Protein AF-A0A7Y5G9I7-F1 (afdb_monomer_lite)

Radius of gyration: 31.52 Å; chains: 1; bounding box: 73×67×64 Å

Sequence (152 aa):
KPNDEYGGKGVYLGKETEGTVWSQVINEALNGEPYVVQEIVKIPRVSFPVVENNSLQFVDMVVDLDPYVFGSKTEGLLTRLSSSSLANVTAGGGTTPTFVIEKIKTLNKKRLGIKVKHKSKSIDNSKNKNIKRSQLKKNRKSVRKKGRTDAR

Foldseek 3Di:
DADPDDQCVPPDDPVPDDPVRNVVSVVCVVVPGHDDDDDDDDFAWDWDWDQDPNDTDTATWGWDWAFDDDPNDTDDIWIFTANDPDGGCPRPTHTDDDDDDDDPPDPPVVVVPDPDPDPDPDDPCPVVVVVVVVVVVVVVVVVVVVVPPPDD

Structure (mmCIF, N/CA/C/O backbone):
data_AF-A0A7Y5G9I7-F1
#
_entry.id   AF-A0A7Y5G9I7-F1
#
loop_
_atom_site.group_PDB
_atom_site.id
_atom_site.type_symbol
_atom_site.label_atom_id
_atom_site.label_alt_id
_atom_site.label_comp_id
_atom_site.label_asym_id
_atom_site.label_entity_id
_atom_site.label_seq_id
_atom_site.pdbx_PDB_ins_code
_atom_site.Cartn_x
_atom_site.Cartn_y
_atom_site.Cartn_z
_atom_site.occupancy
_atom_site.B_iso_or_equiv
_atom_site.auth_seq_id
_atom_site.auth_comp_id
_atom_site.auth_asym_id
_atom_site.auth_atom_id
_atom_site.pdbx_PDB_model_num
ATOM 1 N N . LYS A 1 1 ? -10.138 0.206 7.035 1.00 93.00 1 LYS A N 1
ATOM 2 C CA . LYS A 1 1 ? -10.216 1.035 5.808 1.00 93.00 1 LYS A CA 1
ATOM 3 C C . LYS A 1 1 ? -11.631 1.594 5.732 1.00 93.00 1 LYS A C 1
ATOM 5 O O . LYS A 1 1 ? -12.521 0.780 5.943 1.00 93.00 1 LYS A O 1
ATOM 10 N N . PRO A 1 2 ? -11.845 2.897 5.505 1.00 93.25 2 PRO A N 1
ATOM 11 C CA . PRO A 1 2 ? -13.185 3.458 5.390 1.00 93.25 2 PRO A CA 1
ATOM 12 C C . PRO A 1 2 ? -13.850 2.940 4.113 1.00 93.25 2 PRO A C 1
ATOM 14 O O . PRO A 1 2 ? -13.146 2.639 3.146 1.00 93.25 2 PRO A O 1
ATOM 17 N N . ASN A 1 3 ? -15.174 2.814 4.112 1.00 90.81 3 ASN A N 1
ATOM 18 C CA . ASN A 1 3 ? -15.892 2.214 2.982 1.00 90.81 3 ASN A CA 1
ATOM 19 C C . ASN A 1 3 ? -15.943 3.126 1.747 1.00 90.81 3 ASN A C 1
ATOM 21 O O . ASN A 1 3 ? -15.816 2.632 0.630 1.00 90.81 3 ASN A O 1
ATOM 25 N N . ASP A 1 4 ? -16.082 4.438 1.958 1.00 88.81 4 ASP A N 1
ATOM 26 C CA . ASP A 1 4 ? -16.376 5.412 0.892 1.00 88.81 4 ASP A CA 1
ATOM 27 C C . ASP A 1 4 ? -15.187 6.329 0.546 1.00 88.81 4 ASP A C 1
ATOM 29 O O . ASP A 1 4 ? -15.300 7.247 -0.267 1.00 88.81 4 ASP A O 1
ATOM 33 N N . GLU A 1 5 ? -14.023 6.088 1.152 1.00 89.19 5 GLU A N 1
ATOM 34 C CA . GLU A 1 5 ? -12.806 6.862 0.899 1.00 89.19 5 GLU A CA 1
ATOM 35 C C . GLU A 1 5 ? -11.932 6.220 -0.183 1.00 89.19 5 GLU A C 1
ATOM 37 O O . GLU A 1 5 ? -11.901 5.003 -0.377 1.00 89.19 5 GLU A O 1
ATOM 42 N N . TYR A 1 6 ? -11.157 7.051 -0.878 1.00 83.75 6 TYR A N 1
ATOM 43 C CA . TYR A 1 6 ? -10.298 6.635 -1.985 1.00 83.75 6 TYR A CA 1
ATOM 44 C C . TYR A 1 6 ? -8.848 7.084 -1.790 1.00 83.75 6 TYR A C 1
ATOM 46 O O . TYR A 1 6 ? -8.513 7.899 -0.931 1.00 83.75 6 TYR A O 1
ATOM 54 N N . GLY A 1 7 ? -7.939 6.506 -2.581 1.00 81.56 7 GLY A N 1
ATOM 55 C CA . GLY A 1 7 ? -6.523 6.890 -2.565 1.00 81.56 7 GLY A CA 1
ATOM 56 C C . GLY A 1 7 ? -5.794 6.578 -1.253 1.00 81.56 7 GLY A C 1
ATOM 57 O O . GLY A 1 7 ? -4.751 7.160 -0.981 1.00 81.56 7 GLY A O 1
ATOM 58 N N . GLY A 1 8 ? -6.318 5.672 -0.425 1.00 84.50 8 GLY A N 1
ATOM 59 C CA . GLY A 1 8 ? -5.721 5.324 0.867 1.00 84.50 8 GLY A CA 1
ATOM 60 C C . GLY A 1 8 ? -6.005 6.325 1.992 1.00 84.50 8 GLY A C 1
ATOM 61 O O . GLY A 1 8 ? -5.466 6.166 3.086 1.00 84.50 8 GLY A O 1
ATOM 62 N N . LYS A 1 9 ? -6.854 7.333 1.762 1.00 87.31 9 LYS A N 1
ATOM 63 C CA . LYS A 1 9 ? -7.310 8.239 2.820 1.00 87.31 9 LYS A CA 1
ATOM 64 C C . LYS A 1 9 ? -8.045 7.451 3.913 1.00 87.31 9 LYS A C 1
ATOM 66 O O . LYS A 1 9 ? -8.846 6.567 3.622 1.00 87.31 9 LYS A O 1
ATOM 71 N N . GLY A 1 10 ? -7.702 7.725 5.173 1.00 90.12 10 GLY A N 1
ATOM 72 C CA . GLY A 1 10 ? -8.255 7.021 6.337 1.00 90.12 10 GLY A CA 1
ATOM 73 C C . GLY A 1 10 ? -7.863 5.540 6.438 1.00 90.12 10 GLY A C 1
ATOM 74 O O . GLY A 1 10 ? -8.459 4.791 7.211 1.00 90.12 10 GLY A O 1
ATOM 75 N N . VAL A 1 11 ? -6.883 5.065 5.657 1.00 92.31 11 VAL A N 1
AT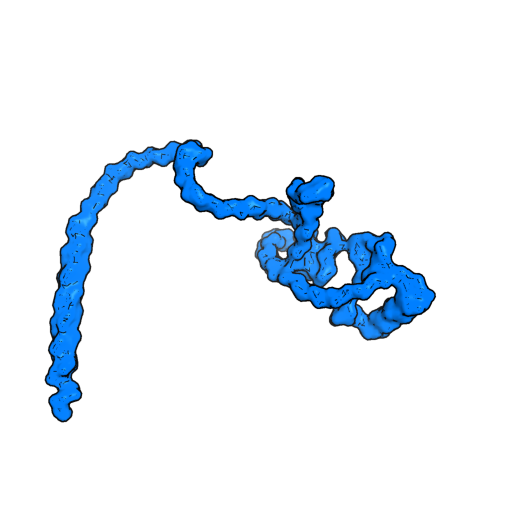OM 76 C CA . VAL A 1 11 ? -6.372 3.696 5.791 1.00 92.31 11 VAL A CA 1
ATOM 77 C C . VAL A 1 11 ? -5.297 3.650 6.868 1.00 92.31 11 VAL A C 1
ATOM 79 O O . VAL A 1 11 ? -4.220 4.214 6.714 1.00 92.31 11 VAL A O 1
ATOM 82 N N . TYR A 1 12 ? -5.581 2.898 7.925 1.00 92.94 12 TYR A N 1
ATOM 83 C CA . TYR A 1 12 ? -4.659 2.666 9.029 1.00 92.94 12 TYR A CA 1
ATOM 84 C C . TYR A 1 12 ? -4.063 1.262 8.938 1.00 92.94 12 TYR A C 1
ATOM 86 O O . TYR A 1 12 ? -4.779 0.273 8.755 1.00 92.94 12 TYR A O 1
ATOM 94 N N . LEU A 1 13 ? -2.741 1.176 9.070 1.00 92.44 13 LEU A N 1
ATOM 95 C CA . LEU A 1 13 ? -2.016 -0.082 9.209 1.00 92.44 13 LEU A CA 1
ATOM 96 C C . LEU A 1 13 ? -1.702 -0.261 10.690 1.00 92.44 13 LEU A C 1
ATOM 98 O O . LEU A 1 13 ? -0.850 0.452 11.209 1.00 92.44 13 LEU A O 1
ATOM 102 N N . GLY A 1 14 ? -2.356 -1.208 11.367 1.00 92.50 14 GLY A N 1
ATOM 103 C CA . GLY A 1 14 ? -2.247 -1.343 12.828 1.00 92.50 14 GLY A CA 1
ATOM 104 C C . GLY A 1 14 ? -0.806 -1.430 13.353 1.00 92.50 14 GLY A C 1
ATOM 105 O O . GLY A 1 14 ? -0.498 -0.840 14.377 1.00 92.50 14 GLY A O 1
ATOM 106 N N . LYS A 1 15 ? 0.110 -2.077 12.615 1.00 89.19 15 LYS A N 1
ATOM 107 C CA . LYS A 1 15 ? 1.537 -2.173 12.993 1.00 89.19 15 LYS A CA 1
ATOM 108 C C . LYS A 1 15 ? 2.333 -0.858 12.825 1.00 89.19 15 LYS A C 1
ATOM 110 O O . LYS A 1 15 ? 3.429 -0.755 13.358 1.00 89.19 15 LYS A O 1
ATOM 115 N N . GLU A 1 16 ? 1.842 0.080 12.012 1.00 89.62 16 GLU A N 1
ATOM 116 C CA . GLU A 1 16 ? 2.496 1.365 11.681 1.00 89.62 16 GLU A CA 1
ATOM 117 C C . GLU A 1 16 ? 1.738 2.565 12.271 1.00 89.62 16 GLU A C 1
ATOM 119 O O . GLU A 1 16 ? 2.180 3.702 12.142 1.00 89.62 16 GLU A O 1
ATOM 124 N N . THR A 1 17 ? 0.592 2.320 12.910 1.00 93.50 17 THR A N 1
ATOM 125 C CA . THR A 1 17 ? -0.236 3.349 13.539 1.00 93.50 17 THR A CA 1
ATOM 126 C C . THR A 1 17 ? 0.115 3.421 15.017 1.00 93.50 17 THR A C 1
ATOM 128 O O . THR A 1 17 ? 0.251 2.394 15.679 1.00 93.50 17 THR A O 1
ATOM 131 N N . GLU A 1 18 ? 0.266 4.635 15.536 1.00 96.50 18 GLU A N 1
ATOM 132 C CA . GLU A 1 18 ? 0.486 4.864 16.963 1.00 96.50 18 GLU A CA 1
ATOM 133 C C . GLU A 1 18 ? -0.703 4.309 17.778 1.00 96.50 18 GLU A C 1
ATOM 135 O O . GLU A 1 18 ? -1.844 4.311 17.313 1.00 96.50 18 GLU A O 1
ATOM 140 N N . GLY A 1 19 ? -0.441 3.774 18.974 1.00 96.94 19 GLY A N 1
ATOM 141 C CA . GLY A 1 19 ? -1.423 3.010 19.745 1.00 96.94 19 GLY A CA 1
ATOM 142 C C . GLY A 1 19 ? -2.658 3.810 20.172 1.00 96.94 19 GLY A C 1
ATOM 143 O O . GLY A 1 19 ? -3.770 3.274 20.132 1.00 96.94 19 GLY A O 1
ATOM 144 N N . THR A 1 20 ? -2.498 5.082 20.547 1.00 97.25 20 THR A N 1
ATOM 145 C CA . THR A 1 20 ? -3.632 5.959 20.885 1.00 97.25 20 THR A CA 1
ATOM 146 C C . THR A 1 20 ? -4.478 6.270 19.655 1.00 97.25 20 THR A C 1
ATOM 148 O O . THR A 1 20 ? -5.699 6.114 19.710 1.00 97.25 20 THR A O 1
ATOM 151 N N . VAL A 1 21 ? -3.845 6.575 18.516 1.00 96.69 21 VAL A N 1
ATOM 152 C CA . VAL A 1 21 ? -4.541 6.791 17.236 1.00 96.69 21 VAL A CA 1
ATOM 153 C C . VAL A 1 21 ? -5.277 5.523 16.799 1.00 96.69 21 VAL A C 1
ATOM 155 O O . VAL A 1 21 ? -6.439 5.576 16.409 1.00 96.69 21 VAL A O 1
ATOM 158 N N . TRP A 1 22 ? -4.634 4.361 16.906 1.00 96.44 22 TRP A N 1
ATOM 159 C CA . TRP A 1 22 ? -5.235 3.077 16.550 1.00 96.44 22 TRP A CA 1
ATOM 160 C C . TRP A 1 22 ? -6.473 2.767 17.400 1.00 96.44 22 TRP A C 1
ATOM 162 O O . TRP A 1 22 ? -7.506 2.357 16.872 1.00 96.44 22 TRP A O 1
ATOM 172 N N . SER A 1 23 ? -6.389 3.016 18.708 1.00 97.19 23 SER A N 1
ATOM 173 C CA . SER A 1 23 ? -7.508 2.825 19.638 1.00 97.19 23 SER A CA 1
ATOM 174 C C . SER A 1 23 ? -8.667 3.775 19.337 1.00 97.19 23 SER A C 1
ATOM 176 O O . SER A 1 23 ? -9.824 3.360 19.369 1.00 97.19 23 SER A O 1
ATOM 178 N N . GLN A 1 24 ? -8.367 5.033 19.005 1.00 96.56 24 GLN A N 1
ATOM 179 C CA . GLN A 1 24 ? -9.372 6.010 18.596 1.00 96.56 24 GLN A CA 1
ATOM 180 C C . GLN A 1 24 ? -10.119 5.546 17.340 1.00 96.56 24 GLN A C 1
ATOM 182 O O . GLN A 1 24 ? -11.344 5.499 17.353 1.00 96.56 24 GLN A O 1
ATOM 187 N N . VAL A 1 25 ? -9.397 5.133 16.296 1.00 95.25 25 VAL A N 1
ATOM 188 C CA . VAL A 1 25 ? -9.997 4.666 15.034 1.00 95.25 25 VAL A CA 1
ATOM 189 C C . VAL A 1 25 ? -10.863 3.421 15.246 1.00 95.25 25 VAL A C 1
ATOM 191 O O . VAL A 1 25 ? -11.930 3.298 14.648 1.00 95.25 25 VAL A O 1
ATOM 194 N N . ILE A 1 26 ? -10.439 2.496 16.117 1.00 95.62 26 ILE A N 1
ATOM 195 C CA . ILE A 1 26 ? -11.269 1.341 16.492 1.00 95.62 26 ILE A CA 1
ATOM 196 C C . ILE A 1 26 ? -12.566 1.808 17.159 1.00 95.62 26 ILE A C 1
ATOM 198 O O . ILE A 1 26 ? -13.635 1.313 16.809 1.00 95.62 26 ILE A O 1
ATOM 202 N N . ASN A 1 27 ? -12.492 2.756 18.095 1.00 96.88 27 ASN A N 1
ATOM 203 C CA . ASN A 1 27 ? -13.679 3.276 18.772 1.00 96.88 27 ASN A CA 1
ATOM 204 C C . ASN A 1 27 ? -14.622 3.998 17.802 1.00 96.88 27 ASN A C 1
ATOM 206 O O . ASN A 1 27 ? -15.828 3.792 17.873 1.00 96.88 27 ASN A O 1
ATOM 210 N N . GLU A 1 28 ? -14.096 4.803 16.879 1.00 94.62 28 GLU A N 1
ATOM 211 C CA . GLU A 1 28 ? -14.882 5.444 15.816 1.00 94.62 28 GLU A CA 1
ATOM 212 C C . GLU A 1 28 ? -15.629 4.399 14.974 1.00 94.62 28 GLU A C 1
ATOM 214 O O . GLU A 1 28 ? -16.844 4.498 14.802 1.00 94.62 28 GLU A O 1
ATOM 219 N N . ALA A 1 29 ? -14.937 3.339 14.543 1.00 94.31 29 ALA A N 1
ATOM 220 C CA . ALA A 1 29 ? -15.546 2.243 13.791 1.00 94.31 29 ALA A CA 1
ATOM 221 C C . ALA A 1 29 ? -16.626 1.492 14.596 1.00 94.31 29 ALA A C 1
ATOM 223 O O . ALA A 1 29 ? -17.675 1.144 14.056 1.00 94.31 29 ALA A O 1
ATOM 224 N N . LEU A 1 30 ? -16.406 1.260 15.896 1.00 95.62 30 LEU A N 1
ATOM 225 C CA . LEU A 1 30 ? -17.397 0.629 16.780 1.00 95.62 30 LEU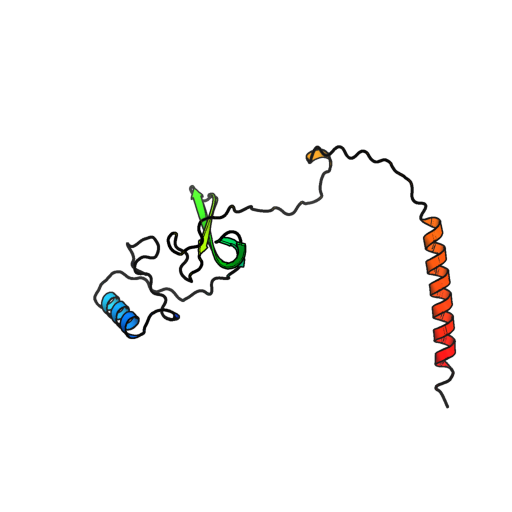 A CA 1
ATOM 226 C C . LEU A 1 30 ? -18.618 1.524 17.047 1.00 95.62 30 LEU A C 1
ATOM 228 O O . LEU A 1 30 ? -19.702 1.005 17.305 1.00 95.62 30 LEU A O 1
ATOM 232 N N . ASN A 1 31 ? -18.458 2.846 16.955 1.00 96.38 31 ASN A N 1
ATOM 233 C CA . ASN A 1 31 ? -19.528 3.827 17.142 1.00 96.38 31 ASN A CA 1
ATOM 234 C C . ASN A 1 31 ? -20.352 4.094 15.871 1.00 96.38 31 ASN A C 1
ATOM 236 O O . ASN A 1 31 ? -21.243 4.942 15.893 1.00 96.38 31 ASN A O 1
ATOM 240 N N . GLY A 1 32 ? -20.103 3.352 14.789 1.00 92.94 32 GLY A N 1
ATOM 241 C CA . GLY A 1 32 ? -20.937 3.362 13.587 1.00 92.94 32 GLY A CA 1
ATOM 242 C C . GLY A 1 32 ? -20.300 4.007 12.361 1.00 92.94 32 GLY A C 1
ATOM 243 O O . GLY A 1 32 ? -20.925 3.987 11.301 1.00 92.94 32 GLY A O 1
ATOM 244 N N . GLU A 1 33 ? -19.069 4.521 12.456 1.00 92.12 33 GLU A N 1
ATOM 245 C CA . GLU A 1 33 ? -18.350 4.976 11.266 1.00 92.12 33 GLU A CA 1
ATOM 246 C C . GLU A 1 33 ? -18.031 3.783 10.342 1.00 92.12 33 GLU A C 1
ATOM 248 O O . GLU A 1 33 ? -17.580 2.728 10.807 1.00 92.12 33 GLU A O 1
ATOM 253 N N . PRO A 1 34 ? -18.250 3.903 9.021 1.00 93.81 34 PRO A N 1
ATOM 254 C CA . PRO A 1 34 ? -18.189 2.768 8.110 1.00 93.81 34 PRO A CA 1
ATOM 255 C C . PRO A 1 34 ? -16.743 2.363 7.792 1.00 93.81 34 PRO A C 1
ATOM 257 O O . PRO A 1 34 ? -16.071 2.975 6.958 1.00 93.81 34 PRO A O 1
ATOM 260 N N . TYR A 1 35 ? -16.285 1.275 8.414 1.00 95.38 35 TYR A N 1
ATOM 261 C CA . TYR A 1 35 ? -14.966 0.686 8.186 1.00 95.38 35 TYR A CA 1
ATOM 262 C C . TYR A 1 35 ? -15.032 -0.813 7.864 1.00 95.38 35 TYR A C 1
ATOM 264 O O . TYR A 1 35 ? -15.791 -1.569 8.466 1.00 95.38 35 TYR A O 1
ATOM 272 N N . VAL A 1 36 ? -14.124 -1.271 6.999 1.00 94.25 36 VAL A N 1
ATOM 273 C CA . VAL A 1 36 ? -13.748 -2.686 6.869 1.00 94.25 36 VAL A CA 1
ATOM 274 C C . VAL A 1 36 ? -12.407 -2.976 7.537 1.00 94.25 36 VAL A C 1
ATOM 276 O O . VAL A 1 36 ? -11.438 -2.210 7.421 1.00 94.25 36 VAL A O 1
ATOM 279 N N . VAL A 1 37 ? -12.333 -4.134 8.191 1.00 93.94 37 VAL A N 1
ATOM 280 C CA . VAL A 1 37 ? -11.094 -4.712 8.718 1.00 93.94 37 VAL A CA 1
ATOM 281 C C . VAL A 1 37 ? -10.591 -5.767 7.740 1.00 93.94 37 VAL A C 1
ATOM 283 O O . VAL A 1 37 ? -11.360 -6.565 7.212 1.00 93.94 37 VAL A O 1
ATOM 286 N N . GLN A 1 38 ? -9.285 -5.768 7.499 1.00 93.38 38 GLN A N 1
ATOM 287 C CA . GLN A 1 38 ? -8.618 -6.752 6.659 1.00 93.38 38 GLN A CA 1
ATOM 288 C C . GLN A 1 38 ? -7.331 -7.186 7.354 1.00 93.38 38 GLN A C 1
ATOM 290 O O . GLN A 1 38 ? -6.605 -6.344 7.886 1.00 93.38 38 GLN A O 1
ATOM 295 N N . GLU A 1 39 ? -7.035 -8.485 7.321 1.00 94.50 39 GLU A N 1
ATOM 296 C CA . GLU A 1 39 ? -5.738 -8.996 7.755 1.00 94.50 39 GLU A CA 1
ATOM 297 C C . GLU A 1 39 ? -4.605 -8.336 6.958 1.00 94.50 39 GLU A C 1
ATOM 299 O O . GLU A 1 39 ? -4.709 -8.103 5.747 1.00 94.50 39 GLU A O 1
ATOM 304 N N . ILE A 1 40 ? -3.509 -8.019 7.648 1.00 89.25 40 ILE A N 1
ATOM 305 C CA . ILE A 1 40 ? -2.358 -7.410 7.000 1.00 89.25 40 ILE A CA 1
ATOM 306 C C . ILE A 1 40 ? -1.649 -8.422 6.101 1.00 89.25 40 ILE A C 1
ATOM 308 O O . ILE A 1 40 ? -1.231 -9.494 6.531 1.00 89.25 40 ILE A O 1
ATOM 312 N N . VAL A 1 41 ? -1.451 -8.043 4.844 1.00 87.88 41 VAL A N 1
ATOM 313 C CA . VAL A 1 41 ? -0.704 -8.850 3.881 1.00 87.88 41 VAL A CA 1
ATOM 314 C C . VAL A 1 41 ? 0.705 -8.290 3.758 1.00 87.88 41 VAL A C 1
ATOM 316 O O . VAL A 1 41 ? 0.905 -7.079 3.645 1.00 87.88 41 VAL A O 1
ATOM 319 N N . LYS A 1 42 ? 1.708 -9.171 3.781 1.00 84.62 42 LYS A N 1
ATOM 320 C CA . LYS A 1 42 ? 3.086 -8.784 3.467 1.00 84.62 42 LYS A CA 1
ATOM 321 C C . LYS A 1 42 ? 3.193 -8.539 1.968 1.00 84.62 42 LYS A C 1
ATOM 323 O O . LYS A 1 42 ? 3.102 -9.479 1.183 1.00 84.62 42 LYS A O 1
ATOM 328 N N . ILE A 1 43 ? 3.404 -7.284 1.592 1.00 84.88 43 ILE A N 1
ATOM 329 C CA . ILE A 1 43 ? 3.594 -6.902 0.195 1.00 84.88 43 ILE A CA 1
ATOM 330 C C . ILE A 1 43 ? 5.097 -6.954 -0.117 1.00 84.88 43 ILE A C 1
ATOM 332 O O . ILE A 1 43 ? 5.884 -6.361 0.630 1.00 84.88 43 ILE A O 1
ATOM 336 N N . PRO A 1 44 ? 5.526 -7.683 -1.163 1.00 84.50 44 PRO A N 1
ATOM 337 C CA . PRO A 1 44 ? 6.929 -7.729 -1.542 1.00 84.50 44 PRO A CA 1
ATOM 338 C C . PRO A 1 44 ? 7.411 -6.346 -1.985 1.00 84.50 44 PRO A C 1
ATOM 340 O O . PRO A 1 44 ? 6.688 -5.595 -2.642 1.00 84.50 44 PRO A O 1
ATOM 343 N N . ARG A 1 45 ? 8.661 -6.032 -1.639 1.00 90.44 45 ARG A N 1
ATOM 344 C CA . ARG A 1 45 ? 9.364 -4.853 -2.144 1.00 90.44 45 ARG A CA 1
ATOM 345 C C . ARG A 1 45 ? 10.377 -5.290 -3.188 1.00 90.44 45 ARG A C 1
ATOM 347 O O . ARG A 1 45 ? 11.009 -6.336 -3.042 1.00 90.44 45 ARG A O 1
ATOM 354 N N . VAL A 1 46 ? 10.498 -4.501 -4.243 1.00 93.44 46 VAL A N 1
ATOM 355 C CA . VAL A 1 46 ? 11.415 -4.742 -5.356 1.00 93.44 46 VAL A CA 1
ATOM 356 C C . VAL A 1 46 ? 12.280 -3.503 -5.529 1.00 93.44 46 VAL A C 1
ATOM 358 O O . VAL A 1 46 ? 11.797 -2.381 -5.385 1.00 93.44 46 VAL A O 1
ATOM 361 N N . SER A 1 47 ? 13.561 -3.712 -5.817 1.00 94.50 47 SER A N 1
ATOM 362 C CA . SER A 1 47 ? 14.515 -2.628 -6.017 1.00 94.50 47 SER A CA 1
ATOM 363 C C . SER A 1 47 ? 14.332 -1.995 -7.396 1.00 94.50 47 SER A C 1
ATOM 365 O O . SER A 1 47 ? 14.361 -2.697 -8.411 1.00 94.50 47 SER A O 1
ATOM 367 N N . PHE A 1 48 ? 14.158 -0.675 -7.438 1.00 93.12 48 PHE A N 1
ATOM 368 C CA . PHE A 1 48 ? 13.990 0.094 -8.671 1.00 93.12 48 PHE A CA 1
ATOM 369 C C . PHE A 1 48 ? 15.000 1.239 -8.768 1.00 93.12 48 PHE A C 1
ATOM 371 O O . PHE A 1 48 ? 15.331 1.849 -7.748 1.00 93.12 48 PHE A O 1
ATOM 378 N N . PRO A 1 49 ? 15.451 1.574 -9.991 1.00 93.06 49 PRO A N 1
ATOM 379 C CA . PRO A 1 49 ? 16.280 2.745 -10.225 1.00 93.06 49 PRO A CA 1
ATOM 380 C C . PRO A 1 49 ? 15.461 4.035 -10.080 1.00 93.06 49 PRO A C 1
ATOM 382 O O . PRO A 1 49 ? 14.423 4.194 -10.720 1.00 93.06 49 PRO A O 1
ATOM 385 N N . VAL A 1 50 ? 15.967 4.975 -9.288 1.00 89.81 50 VAL A N 1
ATOM 386 C CA . VAL A 1 50 ? 15.430 6.329 -9.113 1.00 89.81 50 VAL A CA 1
ATOM 387 C C . VAL A 1 50 ? 16.549 7.326 -9.391 1.00 89.81 50 VAL A C 1
ATOM 389 O O . VAL A 1 50 ? 17.676 7.148 -8.929 1.00 89.81 50 VAL A O 1
ATOM 392 N N . VAL A 1 51 ? 16.252 8.366 -10.169 1.00 90.56 51 VAL A N 1
ATOM 393 C CA . VAL A 1 51 ? 17.186 9.469 -10.416 1.00 90.56 51 VAL A CA 1
ATOM 394 C C . VAL A 1 51 ? 16.763 10.652 -9.561 1.00 90.56 51 VAL A C 1
ATOM 396 O O . VAL A 1 51 ? 15.702 11.228 -9.784 1.00 90.56 51 VAL A O 1
ATOM 399 N N . GLU A 1 52 ? 17.603 11.019 -8.603 1.00 87.62 52 GLU A N 1
ATOM 400 C CA . GLU A 1 52 ? 17.385 12.148 -7.700 1.00 87.62 52 GLU A CA 1
ATOM 401 C C . GLU A 1 52 ? 18.703 12.909 -7.528 1.00 87.62 52 GLU A C 1
ATOM 403 O O . GLU A 1 52 ? 19.769 12.298 -7.460 1.00 87.62 52 GLU A O 1
ATOM 408 N N . ASN A 1 53 ? 18.659 14.245 -7.501 1.00 91.25 53 ASN A N 1
ATOM 409 C CA . ASN A 1 53 ? 19.848 15.096 -7.337 1.00 91.25 53 ASN A CA 1
ATOM 410 C C . ASN A 1 53 ? 21.005 14.739 -8.297 1.00 91.25 53 ASN A C 1
ATOM 412 O O . ASN A 1 53 ? 22.164 14.665 -7.891 1.00 91.25 53 ASN A O 1
ATOM 416 N N . ASN A 1 54 ? 20.690 14.480 -9.573 1.00 92.69 54 ASN A N 1
ATOM 417 C CA . ASN A 1 54 ? 21.645 14.037 -10.602 1.00 92.69 54 ASN A CA 1
ATOM 418 C C . ASN A 1 54 ? 22.396 12.726 -10.280 1.00 92.69 54 ASN A C 1
ATOM 420 O O . ASN A 1 54 ? 23.436 12.446 -10.877 1.00 92.69 54 ASN A O 1
ATOM 424 N N . SER A 1 55 ? 21.865 11.899 -9.381 1.00 94.31 55 SER A N 1
ATOM 425 C CA . SER A 1 55 ? 22.447 10.617 -8.992 1.00 94.31 55 SER A CA 1
ATOM 426 C C . SER A 1 55 ? 21.452 9.479 -9.202 1.00 94.31 55 SER A C 1
ATOM 428 O O . SER A 1 55 ? 20.262 9.615 -8.925 1.00 94.31 55 SER A O 1
ATOM 430 N N . LEU A 1 56 ? 21.947 8.346 -9.705 1.00 95.25 56 LEU A N 1
ATOM 431 C CA . LEU A 1 56 ? 21.172 7.114 -9.810 1.00 95.25 56 LEU A CA 1
ATOM 432 C C . LEU A 1 56 ? 21.261 6.355 -8.486 1.00 95.25 56 LEU A C 1
ATOM 434 O O . LEU A 1 56 ? 22.350 5.969 -8.064 1.00 95.25 56 LEU A O 1
ATOM 438 N N . GLN A 1 57 ? 20.113 6.104 -7.872 1.00 93.81 57 GLN A N 1
ATOM 439 C CA . GLN A 1 57 ? 19.972 5.323 -6.648 1.00 93.81 57 GLN A CA 1
ATOM 440 C C . GLN A 1 57 ? 19.042 4.137 -6.894 1.00 93.81 57 GLN A C 1
ATOM 442 O O . GLN A 1 57 ? 18.207 4.163 -7.797 1.00 93.81 57 GLN A O 1
ATOM 447 N N . PHE A 1 58 ? 19.185 3.092 -6.087 1.00 93.25 58 PHE A N 1
ATOM 448 C CA . PHE A 1 58 ? 18.266 1.959 -6.082 1.00 93.25 58 PHE A CA 1
ATOM 449 C C . PHE A 1 58 ? 17.470 1.974 -4.784 1.00 93.25 58 PHE A C 1
ATOM 451 O O . PHE A 1 58 ? 18.053 2.004 -3.702 1.00 93.25 58 PHE A O 1
ATOM 458 N N . VAL A 1 59 ? 16.144 1.970 -4.900 1.00 91.81 59 VAL A N 1
ATOM 459 C CA . VAL A 1 59 ? 15.229 2.079 -3.760 1.00 91.81 59 VAL A CA 1
ATOM 460 C C . VAL A 1 59 ? 14.248 0.917 -3.785 1.00 91.81 59 VAL A C 1
ATOM 462 O O . VAL A 1 59 ? 13.662 0.606 -4.823 1.00 91.81 59 VAL A O 1
ATOM 465 N N . ASP A 1 60 ? 14.057 0.285 -2.629 1.00 92.75 60 ASP A N 1
ATOM 466 C CA . ASP A 1 60 ? 13.091 -0.795 -2.464 1.00 92.75 60 ASP A CA 1
ATOM 467 C C . ASP A 1 60 ? 11.675 -0.231 -2.355 1.00 92.75 60 ASP A C 1
ATOM 469 O O . ASP A 1 60 ? 11.282 0.365 -1.344 1.00 92.75 60 ASP A O 1
ATOM 473 N N . MET A 1 61 ? 10.880 -0.464 -3.392 1.00 92.19 61 MET A N 1
ATOM 474 C CA . MET A 1 61 ? 9.512 0.027 -3.497 1.00 92.19 61 MET A CA 1
ATOM 475 C C . MET A 1 61 ? 8.508 -1.119 -3.495 1.00 92.19 61 MET A C 1
ATOM 477 O O . MET A 1 61 ? 8.774 -2.214 -3.994 1.00 92.19 61 MET A O 1
ATOM 481 N N . VAL A 1 62 ? 7.336 -0.857 -2.924 1.00 91.62 62 VAL A N 1
ATOM 482 C CA . VAL A 1 62 ? 6.159 -1.708 -3.094 1.00 91.62 62 VAL A CA 1
ATOM 483 C C . VAL A 1 62 ? 5.708 -1.634 -4.549 1.00 91.62 62 VAL A C 1
ATOM 485 O O . VAL A 1 62 ? 5.671 -0.545 -5.122 1.00 91.62 62 VAL A O 1
ATOM 488 N N . VAL A 1 63 ? 5.350 -2.785 -5.118 1.00 90.88 63 VAL A N 1
ATOM 489 C CA . VAL A 1 63 ? 4.750 -2.892 -6.452 1.00 90.88 63 VAL A CA 1
ATOM 490 C C . VAL A 1 63 ? 3.272 -3.210 -6.303 1.00 90.88 63 VAL A C 1
ATOM 492 O O . VAL A 1 63 ? 2.914 -4.224 -5.706 1.00 90.88 63 VAL A O 1
ATOM 495 N N . ASP A 1 64 ? 2.436 -2.355 -6.873 1.00 89.25 64 ASP A N 1
ATOM 496 C CA . ASP A 1 64 ? 0.991 -2.519 -6.927 1.00 89.25 64 ASP A CA 1
ATOM 497 C C . ASP A 1 64 ? 0.548 -2.666 -8.385 1.00 89.25 64 ASP A C 1
ATOM 499 O O . ASP A 1 64 ? 0.950 -1.877 -9.243 1.00 89.25 64 ASP A O 1
ATOM 503 N N . LEU A 1 65 ? -0.206 -3.729 -8.669 1.00 91.00 65 LEU A N 1
ATOM 504 C CA . LEU A 1 65 ? -0.633 -4.116 -10.012 1.00 91.00 65 LEU A CA 1
ATOM 505 C C . LEU A 1 65 ? -2.153 -4.006 -10.097 1.00 91.00 65 LEU A C 1
ATOM 507 O O . LEU A 1 65 ? -2.870 -4.805 -9.498 1.00 91.00 65 LEU A O 1
ATOM 511 N N . ASP A 1 66 ? -2.627 -3.071 -10.909 1.00 91.38 66 ASP A N 1
ATOM 512 C CA . ASP A 1 66 ? -4.041 -2.755 -11.074 1.00 91.38 66 ASP A CA 1
ATOM 513 C C . ASP A 1 66 ? -4.510 -3.135 -12.485 1.00 91.38 66 ASP A C 1
ATOM 515 O O . ASP A 1 66 ? -4.381 -2.340 -13.424 1.00 91.38 66 ASP A O 1
ATOM 519 N N . PRO A 1 67 ? -5.018 -4.361 -12.692 1.00 93.56 67 PRO A N 1
ATOM 520 C CA . PRO A 1 67 ? -5.534 -4.779 -13.988 1.00 93.56 67 PRO A CA 1
ATOM 521 C C . PRO A 1 67 ? -6.806 -4.010 -14.368 1.00 93.56 67 PRO A C 1
ATOM 523 O O . PRO A 1 67 ? -7.738 -3.890 -13.574 1.00 93.56 67 PRO A O 1
ATOM 526 N N . TYR A 1 68 ? -6.891 -3.571 -15.624 1.00 94.00 68 TYR A N 1
ATOM 527 C CA . TYR A 1 68 ? -8.129 -3.050 -16.201 1.00 94.00 68 TYR A CA 1
ATOM 528 C C . TYR A 1 68 ? -8.990 -4.211 -16.694 1.00 94.00 68 TYR A C 1
ATOM 530 O O . TYR A 1 68 ? -8.542 -5.008 -17.519 1.00 94.00 68 TYR A O 1
ATOM 538 N N . VAL A 1 69 ? -10.226 -4.308 -16.202 1.00 95.62 69 VAL A N 1
ATOM 539 C CA . VAL A 1 69 ? -11.152 -5.398 -16.539 1.00 95.62 69 VAL A CA 1
ATOM 540 C C . VAL A 1 69 ? -12.365 -4.854 -17.293 1.00 95.62 69 VAL A C 1
ATOM 542 O O . VAL A 1 69 ? -13.066 -3.975 -16.800 1.00 95.62 69 VAL A O 1
ATOM 545 N N . PHE A 1 70 ? -12.630 -5.403 -18.479 1.00 95.19 70 PHE A N 1
ATOM 546 C CA . PHE A 1 70 ? -13.789 -5.101 -19.319 1.00 95.19 70 PHE A CA 1
ATOM 547 C C . PHE A 1 70 ? -14.646 -6.362 -19.460 1.00 95.19 70 PHE A C 1
ATOM 549 O O . PHE A 1 70 ? -14.246 -7.353 -20.077 1.00 95.19 70 PHE A O 1
ATOM 556 N N . GLY A 1 71 ? -15.832 -6.351 -18.846 1.00 93.81 71 GLY A N 1
ATOM 557 C CA . GLY A 1 71 ? -16.629 -7.566 -18.681 1.00 93.81 71 GLY A CA 1
ATOM 558 C C . GLY A 1 71 ? -15.868 -8.594 -17.841 1.00 93.81 71 GLY A C 1
ATOM 559 O O . GLY A 1 71 ? -15.519 -8.323 -16.700 1.00 93.81 71 GLY A O 1
ATOM 560 N N . SER A 1 72 ? -15.583 -9.766 -18.410 1.00 93.12 72 SER A N 1
ATOM 561 C CA . SER A 1 72 ? -14.810 -10.832 -17.755 1.00 93.12 72 SER A CA 1
ATOM 562 C C . SER A 1 72 ? -13.364 -10.939 -18.260 1.00 93.12 72 SER A C 1
ATOM 564 O O . SER A 1 72 ? -12.739 -11.989 -18.100 1.00 93.12 72 SER A O 1
ATOM 566 N N . LYS A 1 73 ? -12.849 -9.912 -18.951 1.00 93.62 73 LYS A N 1
ATOM 567 C CA . LYS A 1 73 ? -11.525 -9.931 -19.591 1.00 93.62 73 LYS A CA 1
ATOM 568 C C . LYS A 1 73 ? -10.632 -8.819 -19.062 1.00 93.62 73 LYS A C 1
ATOM 570 O O . LYS A 1 73 ? -11.078 -7.687 -18.920 1.00 93.62 73 LYS A O 1
ATOM 575 N N . THR A 1 74 ? -9.367 -9.138 -18.814 1.00 93.44 74 THR A N 1
ATOM 576 C CA . THR A 1 74 ? -8.334 -8.159 -18.459 1.00 93.44 74 THR A CA 1
ATOM 577 C C . THR A 1 74 ? -7.667 -7.626 -19.725 1.00 93.44 74 THR A C 1
ATOM 579 O O . THR A 1 74 ? -7.113 -8.413 -20.486 1.00 93.44 74 THR A O 1
ATOM 582 N N . GLU A 1 75 ? -7.683 -6.308 -19.932 1.00 91.06 75 GLU A N 1
ATOM 583 C CA . GLU A 1 75 ? -7.181 -5.644 -21.155 1.00 91.06 75 GLU A CA 1
ATOM 584 C C . GLU A 1 75 ? -6.027 -4.672 -20.863 1.00 91.06 75 GLU A C 1
ATOM 586 O O . GLU A 1 75 ? -5.912 -3.589 -21.433 1.00 91.06 75 GLU A O 1
ATOM 591 N N . GLY A 1 76 ? -5.151 -5.059 -19.941 1.00 90.25 76 GLY A N 1
ATOM 592 C CA . GLY A 1 76 ? -3.986 -4.279 -19.538 1.00 90.25 76 GLY A CA 1
ATOM 593 C C . GLY A 1 76 ? -3.931 -4.083 -18.034 1.00 90.25 76 GLY A C 1
ATOM 594 O O . GLY A 1 76 ? -4.772 -4.587 -17.290 1.00 90.25 76 GLY A O 1
ATOM 595 N N . LEU A 1 77 ? -2.909 -3.364 -17.588 1.00 93.06 77 LEU A N 1
ATOM 596 C CA . LEU A 1 77 ? -2.719 -3.043 -16.185 1.00 93.06 77 LEU A CA 1
ATOM 597 C C . LEU A 1 77 ? -1.988 -1.717 -16.018 1.00 93.06 77 LEU A C 1
ATOM 599 O O . LEU A 1 77 ? -1.124 -1.361 -16.823 1.00 93.06 77 LEU A O 1
ATOM 603 N N . LEU A 1 78 ? -2.331 -1.017 -14.947 1.00 92.31 78 LEU A N 1
ATOM 604 C CA . LEU A 1 78 ? -1.523 0.043 -14.380 1.00 92.31 78 LEU A CA 1
ATOM 605 C C . LEU A 1 78 ? -0.618 -0.566 -13.311 1.00 92.31 78 LEU A C 1
ATOM 607 O O . LEU A 1 78 ? -1.069 -1.373 -12.506 1.00 92.31 78 LEU A O 1
ATOM 611 N N . THR A 1 79 ? 0.646 -0.156 -13.288 1.00 91.56 79 THR A N 1
ATOM 612 C CA . THR A 1 79 ? 1.561 -0.541 -12.213 1.00 91.56 79 THR A CA 1
ATOM 613 C C . THR A 1 79 ? 2.020 0.695 -11.485 1.00 91.56 79 THR A C 1
ATOM 615 O O . THR A 1 79 ? 2.588 1.613 -12.089 1.00 91.56 79 THR A O 1
ATOM 618 N N . ARG A 1 80 ? 1.769 0.705 -10.181 1.00 90.44 80 ARG A N 1
ATOM 619 C CA . ARG A 1 80 ? 2.147 1.779 -9.273 1.00 90.44 80 ARG A CA 1
ATOM 620 C C . ARG A 1 80 ? 3.291 1.313 -8.392 1.00 90.44 80 ARG A C 1
ATOM 622 O O . ARG A 1 80 ? 3.334 0.166 -7.949 1.00 90.44 80 ARG A O 1
ATOM 629 N N . LEU A 1 81 ? 4.221 2.223 -8.150 1.00 90.44 81 LEU A N 1
ATOM 630 C CA . LEU A 1 81 ? 5.290 2.039 -7.186 1.00 90.44 81 LEU A CA 1
ATOM 631 C C . LEU A 1 81 ? 5.015 2.933 -5.982 1.00 90.44 81 LEU A C 1
ATOM 633 O O . LEU A 1 81 ? 4.519 4.053 -6.127 1.00 90.44 81 LEU A O 1
ATOM 637 N N . SER A 1 82 ? 5.357 2.454 -4.791 1.00 88.25 82 SER A N 1
ATOM 638 C CA . SER A 1 82 ? 5.312 3.269 -3.580 1.00 88.25 82 SER A CA 1
ATOM 639 C C . SER A 1 82 ? 6.545 3.053 -2.722 1.00 88.25 82 SER A C 1
ATOM 641 O O . SER A 1 82 ? 6.977 1.923 -2.486 1.00 88.25 82 SER A O 1
ATOM 643 N N . SER A 1 83 ? 7.095 4.154 -2.218 1.00 84.88 83 SER A N 1
ATOM 644 C CA . SER A 1 83 ? 8.146 4.136 -1.205 1.00 84.88 83 SER A CA 1
ATOM 645 C C . SER A 1 83 ? 7.593 3.853 0.198 1.00 84.88 83 SER A C 1
ATOM 647 O O . SER A 1 83 ? 8.351 3.446 1.077 1.00 84.88 83 SER A O 1
ATOM 649 N N . SER A 1 84 ? 6.278 3.945 0.410 1.00 82.94 84 SER A N 1
ATOM 650 C CA . SER A 1 84 ? 5.622 3.605 1.678 1.00 82.94 84 SER A CA 1
ATOM 651 C C . SER A 1 84 ? 5.069 2.169 1.695 1.00 82.94 84 SER A C 1
ATOM 653 O O . SER A 1 84 ? 5.164 1.436 0.710 1.00 82.94 84 SER A O 1
ATOM 655 N N . SER A 1 85 ? 4.521 1.729 2.831 1.00 78.56 85 SER A N 1
ATOM 656 C CA . SER A 1 85 ? 3.766 0.467 2.927 1.00 78.56 85 SER A CA 1
ATOM 657 C C . SER A 1 85 ? 2.351 0.563 2.344 1.00 78.56 85 SER A C 1
ATOM 659 O O . SER A 1 85 ? 1.733 -0.466 2.072 1.00 78.56 85 SER A O 1
ATOM 661 N N . LEU A 1 86 ? 1.831 1.778 2.152 1.00 77.00 86 LEU A N 1
ATOM 662 C CA . LEU A 1 86 ? 0.538 2.033 1.535 1.00 77.00 86 LEU A CA 1
ATOM 663 C C . LEU A 1 86 ? 0.752 2.436 0.074 1.00 77.00 86 LEU A C 1
ATOM 665 O O . LEU A 1 86 ? 1.153 3.559 -0.226 1.00 77.00 86 LEU A O 1
ATOM 669 N N . ALA A 1 87 ? 0.475 1.515 -0.846 1.00 64.69 87 ALA A N 1
ATOM 670 C CA . ALA A 1 87 ? 0.542 1.797 -2.271 1.00 64.69 87 ALA A CA 1
ATOM 671 C C . ALA A 1 87 ? -0.631 2.694 -2.694 1.00 64.69 87 ALA A C 1
ATOM 673 O O . ALA A 1 87 ? -1.705 2.227 -3.060 1.00 64.69 87 ALA A O 1
ATOM 674 N N . ASN A 1 88 ? -0.444 4.008 -2.599 1.00 69.12 88 ASN A N 1
ATOM 675 C CA . ASN A 1 88 ? -1.333 4.990 -3.205 1.00 69.12 88 ASN A CA 1
ATOM 676 C C . ASN A 1 88 ? -0.537 5.972 -4.075 1.00 69.12 88 ASN A C 1
ATOM 678 O O . ASN A 1 88 ? 0.688 6.062 -3.991 1.00 69.12 88 ASN A O 1
ATOM 682 N N . VAL A 1 89 ? -1.244 6.706 -4.939 1.00 53.62 89 VAL A N 1
ATOM 683 C CA . VAL A 1 89 ? -0.638 7.612 -5.934 1.00 53.62 89 VAL A CA 1
ATOM 684 C C . VAL A 1 89 ? 0.149 8.770 -5.317 1.00 53.62 89 VAL A C 1
ATOM 686 O O . VAL A 1 89 ? 1.045 9.303 -5.963 1.00 53.62 89 VAL A O 1
ATOM 689 N N . THR A 1 90 ? -0.133 9.133 -4.066 1.00 60.31 90 THR A N 1
ATOM 690 C CA . THR A 1 90 ? 0.586 10.188 -3.338 1.00 60.31 90 THR A CA 1
ATOM 691 C C . THR A 1 90 ? 1.805 9.674 -2.568 1.00 60.31 90 THR A C 1
ATOM 693 O O . THR A 1 90 ? 2.623 10.473 -2.125 1.00 60.31 90 THR A O 1
ATOM 696 N N . ALA A 1 91 ? 1.978 8.356 -2.431 1.00 60.62 91 ALA A N 1
ATOM 697 C CA . ALA A 1 91 ? 3.018 7.736 -1.609 1.00 60.62 91 ALA A CA 1
ATOM 698 C C . ALA A 1 91 ? 4.348 7.498 -2.352 1.00 60.62 91 ALA A C 1
ATOM 700 O O . ALA A 1 91 ? 5.023 6.487 -2.135 1.00 60.62 91 ALA A O 1
ATOM 701 N N . GLY A 1 92 ? 4.718 8.429 -3.237 1.00 64.31 92 GLY A N 1
ATOM 702 C CA . GLY A 1 92 ? 6.111 8.656 -3.631 1.00 64.31 92 GLY A CA 1
ATOM 703 C C . GLY A 1 92 ? 6.826 7.535 -4.393 1.00 64.31 92 GLY A C 1
ATOM 704 O O . GLY A 1 92 ? 7.981 7.261 -4.083 1.00 64.31 92 GLY A O 1
ATOM 705 N N . GLY A 1 93 ? 6.187 6.895 -5.378 1.00 74.69 93 GLY A N 1
ATOM 706 C CA . GLY A 1 93 ? 6.882 6.000 -6.327 1.00 74.69 93 GLY A CA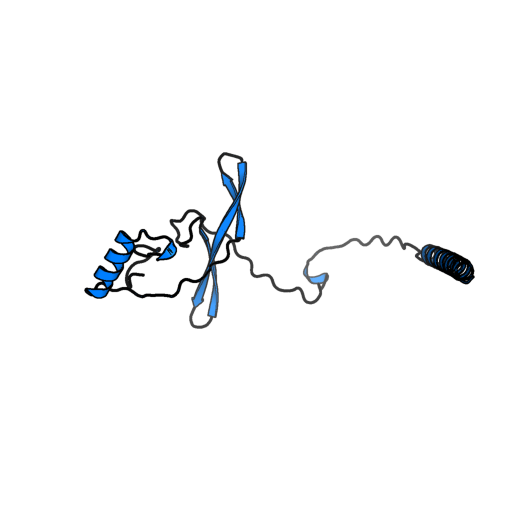 1
ATOM 707 C C . GLY A 1 93 ? 6.402 6.089 -7.784 1.00 74.69 93 GLY A C 1
ATOM 708 O O . GLY A 1 93 ? 7.132 5.711 -8.697 1.00 74.69 93 GLY A O 1
ATOM 709 N N . GLY A 1 94 ? 5.224 6.664 -8.035 1.00 85.94 94 GLY A N 1
ATOM 710 C CA . GLY A 1 94 ? 4.741 6.944 -9.388 1.00 85.94 94 GLY A CA 1
ATOM 711 C C . GLY A 1 94 ? 4.235 5.704 -10.126 1.00 85.94 94 GLY A C 1
ATOM 712 O O . GLY A 1 94 ? 3.793 4.730 -9.517 1.00 85.94 94 GLY A O 1
ATOM 713 N N . THR A 1 95 ? 4.252 5.761 -11.457 1.00 90.19 95 THR A N 1
ATOM 714 C CA . THR A 1 95 ? 3.802 4.665 -12.328 1.00 90.19 95 THR A CA 1
ATOM 715 C C . THR A 1 95 ? 4.966 4.150 -13.159 1.00 90.19 95 THR A C 1
ATOM 717 O O . THR A 1 95 ? 5.859 4.914 -13.523 1.00 90.19 95 THR A O 1
ATOM 720 N N . THR A 1 96 ? 4.968 2.852 -13.453 1.00 89.75 96 THR A N 1
ATOM 721 C CA . THR A 1 96 ? 6.014 2.225 -14.268 1.00 89.75 96 THR A CA 1
ATOM 722 C C . THR A 1 96 ? 5.406 1.372 -15.381 1.00 89.75 96 THR A C 1
ATOM 724 O O . THR A 1 96 ? 4.382 0.714 -15.160 1.00 89.75 96 THR A O 1
ATOM 727 N N . PRO A 1 97 ? 5.998 1.352 -16.590 1.00 91.56 97 PRO A N 1
ATOM 728 C CA . PRO A 1 97 ? 5.570 0.443 -17.642 1.00 91.56 97 PRO A CA 1
ATOM 729 C C . PRO A 1 97 ? 5.653 -1.012 -17.181 1.00 91.56 97 PRO A C 1
ATOM 731 O O . PRO A 1 97 ? 6.628 -1.425 -16.555 1.00 91.56 97 PRO A O 1
ATOM 734 N N . THR A 1 98 ? 4.649 -1.814 -17.531 1.00 91.38 98 THR A N 1
ATOM 735 C CA . THR A 1 98 ? 4.670 -3.257 -17.273 1.00 91.38 98 THR A CA 1
ATOM 736 C C . THR A 1 98 ? 4.557 -4.043 -18.559 1.00 91.38 98 THR A C 1
ATOM 738 O O . THR A 1 98 ? 3.678 -3.806 -19.382 1.00 91.38 98 THR A O 1
ATOM 741 N N . PHE A 1 99 ? 5.473 -4.993 -18.718 1.00 89.62 99 PHE A N 1
ATOM 742 C CA . PHE A 1 99 ? 5.567 -5.845 -19.890 1.00 89.62 99 PHE A CA 1
ATOM 743 C C . PHE A 1 99 ? 5.242 -7.279 -19.495 1.00 89.62 99 PHE A C 1
ATOM 745 O O . PHE A 1 99 ? 5.947 -7.891 -18.691 1.00 89.62 99 PHE A O 1
ATOM 752 N N . VAL A 1 100 ? 4.187 -7.832 -20.090 1.00 86.12 100 VAL A N 1
ATOM 753 C CA . VAL A 1 100 ? 3.898 -9.263 -19.990 1.00 86.12 100 VAL A CA 1
ATOM 754 C C . VAL A 1 100 ? 4.817 -9.989 -20.964 1.00 86.12 100 VAL A C 1
ATOM 756 O O . VAL A 1 100 ? 4.736 -9.796 -22.176 1.00 86.12 100 VAL A O 1
ATOM 759 N N . ILE A 1 101 ? 5.719 -10.807 -20.429 1.00 87.31 101 ILE A N 1
ATOM 760 C CA . ILE A 1 101 ? 6.661 -11.585 -21.233 1.00 87.31 101 ILE A CA 1
ATOM 761 C C . ILE A 1 101 ? 6.112 -12.993 -21.471 1.00 87.31 101 ILE A C 1
ATOM 763 O O . ILE A 1 101 ? 5.748 -13.701 -20.533 1.00 87.31 101 ILE A O 1
ATOM 767 N N . GLU A 1 102 ? 6.081 -13.430 -22.729 1.00 82.94 102 GLU A N 1
ATOM 768 C CA . GLU A 1 102 ? 5.789 -14.822 -23.067 1.00 82.94 102 GLU A CA 1
ATOM 769 C C . GLU A 1 102 ? 7.079 -15.627 -23.247 1.00 82.94 102 GLU A C 1
ATOM 771 O O . GLU A 1 102 ? 8.089 -15.152 -23.777 1.00 82.94 102 GLU A O 1
ATOM 776 N N . LYS A 1 103 ? 7.058 -16.891 -22.816 1.00 79.50 103 LYS A N 1
ATOM 777 C CA . LYS A 1 103 ? 8.180 -17.795 -23.064 1.00 79.50 103 LYS A CA 1
ATOM 778 C C . LYS A 1 103 ? 8.228 -18.108 -24.554 1.00 79.50 103 LYS A C 1
ATOM 780 O O . LYS A 1 103 ? 7.309 -18.723 -25.091 1.00 79.50 103 LYS A O 1
ATOM 785 N N . ILE A 1 104 ? 9.336 -17.768 -25.206 1.00 75.31 104 ILE A N 1
ATOM 786 C CA . ILE A 1 104 ? 9.522 -18.101 -26.617 1.00 75.31 104 ILE A CA 1
ATOM 787 C C . ILE A 1 104 ? 9.618 -19.625 -26.762 1.00 75.31 104 ILE A C 1
ATOM 789 O O . ILE A 1 104 ? 10.638 -20.239 -26.439 1.00 75.31 104 ILE A O 1
ATOM 793 N N . LYS A 1 105 ? 8.554 -20.252 -27.275 1.00 64.81 105 LYS A N 1
ATOM 794 C CA . LYS A 1 105 ? 8.563 -21.654 -27.706 1.00 64.81 105 LYS A CA 1
ATOM 795 C C . LYS A 1 105 ? 9.291 -21.734 -29.050 1.00 64.81 105 LYS A C 1
ATOM 797 O O . LYS A 1 105 ? 8.669 -21.702 -30.100 1.00 64.81 105 LYS A O 1
ATOM 802 N N . THR A 1 106 ? 10.621 -21.789 -28.993 1.00 59.09 106 THR A N 1
ATOM 803 C CA . THR A 1 106 ? 11.529 -21.928 -30.145 1.00 59.09 106 THR A CA 1
ATOM 804 C C . THR A 1 106 ? 11.480 -20.741 -31.114 1.00 59.09 106 THR A C 1
ATOM 806 O O . THR A 1 106 ? 10.564 -20.578 -31.913 1.00 59.09 106 THR A O 1
ATOM 809 N N . LEU A 1 107 ? 12.522 -19.907 -31.075 1.00 56.22 107 LEU A N 1
ATOM 810 C CA . LEU A 1 107 ? 12.721 -18.785 -31.995 1.00 56.22 107 LEU A CA 1
ATOM 811 C C . LEU A 1 107 ? 12.656 -19.254 -33.460 1.00 56.22 107 LEU A C 1
ATOM 813 O O . LEU A 1 107 ? 13.627 -19.798 -33.993 1.00 56.22 107 LEU A O 1
ATOM 817 N N . ASN A 1 108 ? 11.540 -19.003 -34.146 1.00 56.47 108 ASN A N 1
ATOM 818 C CA . ASN A 1 108 ? 11.470 -19.173 -35.590 1.00 56.47 108 ASN A CA 1
ATOM 819 C C . ASN A 1 108 ? 12.180 -17.974 -36.238 1.00 56.47 108 ASN A C 1
ATOM 821 O O . ASN A 1 108 ? 11.604 -16.895 -36.378 1.00 56.47 108 ASN A O 1
ATOM 825 N N . LYS A 1 109 ? 13.466 -18.144 -36.582 1.00 54.94 109 LYS A N 1
ATOM 826 C CA . LYS A 1 109 ? 14.378 -17.078 -37.055 1.00 54.94 109 LYS A CA 1
ATOM 827 C C . LYS A 1 109 ? 13.828 -16.236 -38.221 1.00 54.94 109 LYS A C 1
ATOM 829 O O . LYS A 1 109 ? 14.271 -15.108 -38.404 1.00 54.94 109 LYS A O 1
ATOM 834 N N . LYS A 1 110 ? 12.844 -16.740 -38.978 1.00 53.31 110 LYS A N 1
ATOM 835 C CA . LYS A 1 110 ? 12.141 -15.993 -40.038 1.00 53.31 110 LYS A CA 1
ATOM 836 C C . LYS A 1 110 ? 11.287 -14.826 -39.521 1.00 53.31 110 LYS A C 1
ATOM 838 O O . LYS A 1 110 ? 11.167 -13.832 -40.226 1.00 53.31 110 LYS A O 1
ATOM 843 N N . ARG A 1 111 ? 10.711 -14.916 -38.316 1.00 54.88 111 ARG A N 1
ATOM 844 C CA . ARG A 1 111 ? 9.739 -13.930 -37.799 1.00 54.88 111 ARG A CA 1
ATOM 845 C C . ARG A 1 111 ? 10.386 -12.635 -37.285 1.00 54.88 111 ARG A C 1
ATOM 847 O O . ARG A 1 111 ? 9.709 -11.626 -37.179 1.00 54.88 111 ARG A O 1
ATOM 854 N N . LEU A 1 112 ? 11.691 -12.649 -37.006 1.00 57.88 112 LEU A N 1
ATOM 855 C CA . LEU A 1 112 ? 12.417 -11.497 -36.454 1.00 57.88 112 LEU A CA 1
ATOM 856 C C . LEU A 1 112 ? 13.016 -10.558 -37.514 1.00 57.88 112 LEU A C 1
ATOM 858 O O . LEU A 1 112 ? 13.622 -9.561 -37.148 1.00 57.88 112 LEU A O 1
ATOM 862 N N . GLY A 1 113 ? 12.921 -10.865 -38.814 1.00 51.19 113 GLY A N 1
ATOM 863 C CA . GLY A 1 113 ? 13.494 -10.010 -39.870 1.00 51.19 113 GLY A CA 1
ATOM 864 C C . GLY A 1 113 ? 15.026 -9.845 -39.821 1.00 51.19 113 GLY A C 1
ATOM 865 O O . GLY A 1 113 ? 15.597 -9.119 -40.631 1.00 51.19 113 GLY A O 1
ATOM 866 N N . ILE A 1 114 ? 15.717 -10.539 -38.909 1.00 55.38 114 ILE A N 1
ATOM 867 C CA . ILE A 1 114 ? 17.169 -10.459 -38.734 1.00 55.38 114 ILE A CA 1
ATOM 868 C C . ILE A 1 114 ? 17.845 -11.243 -39.869 1.00 55.38 114 ILE A C 1
ATOM 870 O O . ILE A 1 114 ? 17.955 -12.471 -39.826 1.00 55.38 114 ILE A O 1
ATOM 874 N N . LYS A 1 115 ? 18.338 -10.538 -40.895 1.00 41.84 115 LYS A N 1
ATOM 875 C CA . LYS A 1 115 ? 19.230 -11.112 -41.917 1.00 41.84 115 LYS A CA 1
ATOM 876 C C . LYS A 1 115 ? 20.610 -11.376 -41.307 1.00 41.84 115 LYS A C 1
ATOM 878 O O . LYS A 1 115 ? 21.495 -10.527 -41.358 1.00 41.84 115 LYS A O 1
ATOM 883 N N . VAL A 1 116 ? 20.825 -12.570 -40.760 1.00 49.81 116 VAL A N 1
ATOM 884 C CA . VAL A 1 116 ? 22.172 -13.008 -40.363 1.00 49.81 116 VAL A CA 1
ATOM 885 C C . VAL A 1 116 ? 22.935 -13.457 -41.614 1.00 49.81 116 VAL A C 1
ATOM 887 O O . VAL A 1 116 ? 22.661 -14.520 -42.169 1.00 49.81 116 VAL A O 1
ATOM 890 N N . LYS A 1 117 ? 23.919 -12.665 -42.062 1.00 42.38 117 LYS A N 1
ATOM 891 C CA . LYS A 1 117 ? 24.938 -13.123 -43.023 1.00 42.38 117 LYS A CA 1
ATOM 892 C C . LYS A 1 117 ? 25.834 -14.151 -42.324 1.00 42.38 117 LYS A C 1
ATOM 894 O O . LYS A 1 117 ? 26.810 -13.790 -41.672 1.00 42.38 117 LYS A O 1
ATOM 899 N N . HIS A 1 118 ? 25.526 -15.437 -42.457 1.00 43.59 118 HIS A N 1
ATOM 900 C CA . HIS A 1 118 ? 26.459 -16.488 -42.058 1.00 43.59 118 HIS A CA 1
ATOM 901 C C . HIS A 1 118 ? 27.626 -16.549 -43.058 1.00 43.59 118 HIS A C 1
ATOM 903 O O . HIS A 1 118 ? 27.498 -17.122 -44.134 1.00 43.59 118 HIS A O 1
ATOM 909 N N . LYS A 1 119 ? 28.794 -16.001 -42.693 1.00 42.78 119 LYS A N 1
ATOM 910 C CA . LYS A 1 119 ? 30.077 -16.516 -43.198 1.00 42.78 119 LYS A CA 1
ATOM 911 C C . LYS A 1 119 ? 30.430 -17.734 -42.349 1.00 42.78 119 LYS A C 1
ATOM 913 O O . LYS A 1 119 ? 30.959 -17.597 -41.249 1.00 42.78 119 LYS A O 1
ATOM 918 N N . SER A 1 120 ? 30.106 -18.929 -42.827 1.00 41.25 120 SER A N 1
ATOM 919 C CA . SER A 1 120 ? 30.583 -20.168 -42.216 1.00 41.25 120 SER A CA 1
ATOM 920 C C . SER A 1 120 ? 32.092 -20.299 -42.446 1.00 41.25 120 SER A C 1
ATOM 922 O O . SER A 1 120 ? 32.523 -20.727 -43.513 1.00 41.25 120 SER A O 1
ATOM 924 N N . LYS A 1 121 ? 32.914 -19.952 -41.449 1.00 45.09 121 LYS A N 1
ATOM 925 C CA . LYS A 1 121 ? 34.229 -20.590 -41.304 1.00 45.09 121 LYS A CA 1
ATOM 926 C C . LYS A 1 121 ? 33.994 -21.902 -40.563 1.00 45.09 121 LYS A C 1
ATOM 928 O O . LYS A 1 121 ? 33.649 -21.893 -39.385 1.00 45.09 121 LYS A O 1
ATOM 933 N N . SER A 1 122 ? 34.121 -23.019 -41.270 1.00 39.81 122 SER A N 1
ATOM 934 C CA . SER A 1 122 ? 34.116 -24.355 -40.679 1.00 39.81 122 SER A CA 1
ATOM 935 C C . SER A 1 122 ? 35.297 -24.480 -39.715 1.00 39.81 122 SER A C 1
ATOM 937 O O . SER A 1 122 ? 36.452 -24.509 -40.139 1.00 39.81 122 SER A O 1
ATOM 939 N N . ILE A 1 123 ? 35.016 -24.531 -38.416 1.00 47.91 123 ILE A N 1
ATOM 940 C CA . ILE A 1 123 ? 36.003 -24.914 -37.406 1.00 47.91 123 ILE A CA 1
ATOM 941 C C . ILE A 1 123 ? 36.047 -26.443 -37.398 1.00 47.91 123 ILE A C 1
ATOM 943 O O . ILE A 1 123 ? 35.092 -27.097 -36.978 1.00 47.91 123 ILE A O 1
ATOM 947 N N . ASP A 1 124 ? 37.142 -27.010 -37.902 1.00 50.41 124 ASP A N 1
ATOM 948 C CA . ASP A 1 124 ? 37.394 -28.448 -37.860 1.00 50.41 124 ASP A CA 1
ATOM 949 C C . ASP A 1 124 ? 37.664 -28.901 -36.411 1.00 50.41 124 ASP A C 1
ATOM 951 O O . ASP A 1 124 ? 38.727 -28.670 -35.831 1.00 50.41 124 ASP A O 1
ATOM 955 N N . ASN A 1 125 ? 36.667 -29.556 -35.813 1.00 45.66 125 ASN A N 1
ATOM 956 C CA . ASN A 1 125 ? 36.705 -30.079 -34.446 1.00 45.66 125 ASN A CA 1
ATOM 957 C C . ASN A 1 125 ? 3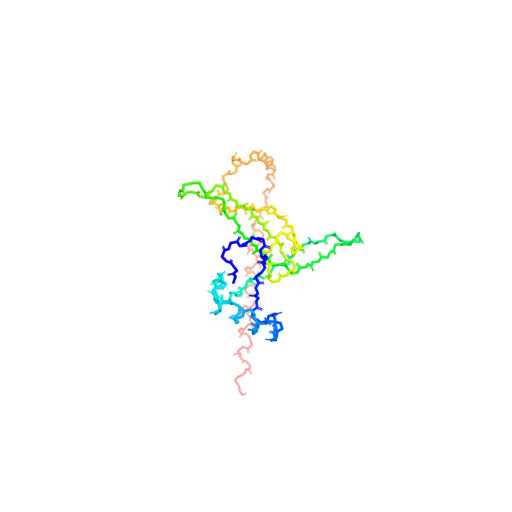7.476 -31.410 -34.306 1.00 45.66 125 ASN A C 1
ATOM 959 O O . ASN A 1 125 ? 37.507 -31.986 -33.211 1.00 45.66 125 ASN A O 1
ATOM 963 N N . SER A 1 126 ? 38.119 -31.912 -35.366 1.00 52.00 126 SER A N 1
ATOM 964 C CA . SER A 1 126 ? 38.901 -33.158 -35.332 1.00 52.00 126 SER A CA 1
ATOM 965 C C . SER A 1 126 ? 40.100 -33.088 -34.371 1.00 52.00 126 SER A C 1
ATOM 967 O O . SER A 1 126 ? 40.386 -34.055 -33.658 1.00 52.00 126 SER A O 1
ATOM 969 N N . LYS A 1 127 ? 40.749 -31.920 -34.248 1.00 51.00 127 LYS A N 1
ATOM 970 C CA . LYS A 1 127 ? 41.932 -31.732 -33.386 1.00 51.00 127 LYS A CA 1
ATOM 971 C C . LYS A 1 127 ? 41.613 -31.799 -31.886 1.00 51.00 127 LYS A C 1
ATOM 973 O O . LYS A 1 127 ? 42.424 -32.298 -31.106 1.00 51.00 127 LYS A O 1
ATOM 978 N N . ASN A 1 128 ? 40.410 -31.394 -31.469 1.00 49.03 128 ASN A N 1
ATOM 979 C CA . ASN A 1 128 ? 40.049 -31.302 -30.047 1.00 49.03 128 ASN A CA 1
ATOM 980 C C . ASN A 1 128 ? 39.713 -32.664 -29.399 1.00 49.03 128 ASN A C 1
ATOM 982 O O . ASN A 1 128 ? 39.848 -32.838 -28.184 1.00 49.03 128 ASN A O 1
ATOM 986 N N . LYS A 1 129 ? 39.326 -33.675 -30.194 1.00 51.56 129 LYS A N 1
ATOM 987 C CA . LYS A 1 129 ? 39.034 -35.032 -29.686 1.00 51.56 129 LYS A CA 1
ATOM 988 C C . LYS A 1 129 ? 40.294 -35.796 -29.262 1.00 51.56 129 LYS A C 1
ATOM 990 O O . LYS A 1 129 ? 40.243 -36.563 -28.296 1.00 51.56 129 LYS A O 1
ATOM 995 N N . ASN A 1 130 ? 41.428 -35.566 -29.927 1.00 49.47 130 ASN A N 1
ATOM 996 C CA . ASN A 1 130 ? 42.682 -36.258 -29.610 1.00 49.47 130 ASN A CA 1
ATOM 997 C C . ASN A 1 130 ? 43.334 -35.745 -28.317 1.00 49.47 130 ASN A C 1
ATOM 999 O O . ASN A 1 130 ? 43.916 -36.536 -27.572 1.00 49.47 130 ASN A O 1
ATOM 1003 N N . ILE A 1 131 ? 43.149 -34.462 -27.986 1.00 53.41 131 ILE A N 1
ATOM 1004 C CA . ILE A 1 131 ? 43.677 -33.859 -26.752 1.00 53.41 131 ILE A CA 1
ATOM 1005 C C . ILE A 1 131 ? 42.951 -34.415 -25.514 1.00 53.41 131 ILE A C 1
ATOM 1007 O O . ILE A 1 131 ? 43.593 -34.818 -24.544 1.00 53.41 131 ILE A O 1
ATOM 1011 N N . LYS A 1 132 ? 41.616 -34.556 -25.561 1.00 52.56 132 LYS A N 1
ATOM 1012 C CA . LYS A 1 132 ? 40.852 -35.133 -24.437 1.00 52.56 132 LYS A CA 1
ATOM 1013 C C . LYS A 1 132 ? 41.158 -36.618 -24.203 1.00 52.56 132 LYS A C 1
ATOM 1015 O O . LYS A 1 132 ? 41.241 -37.054 -23.055 1.00 52.56 132 LYS A O 1
ATOM 1020 N N . ARG A 1 133 ? 41.377 -37.407 -25.264 1.00 54.97 133 ARG A N 1
ATOM 1021 C CA . ARG A 1 133 ? 41.730 -38.836 -25.132 1.00 54.97 133 ARG A CA 1
ATOM 1022 C C . ARG A 1 133 ? 43.130 -39.055 -24.551 1.00 54.97 133 ARG A C 1
ATOM 1024 O O . ARG A 1 133 ? 43.315 -40.010 -23.794 1.00 54.97 133 ARG A O 1
ATOM 1031 N N . SER A 1 134 ? 44.102 -38.197 -24.864 1.00 55.28 134 SER A N 1
ATOM 1032 C CA . SER A 1 134 ? 45.457 -38.314 -24.309 1.00 55.28 134 SER A CA 1
ATOM 1033 C C . SER A 1 134 ? 45.513 -37.909 -22.828 1.00 55.28 134 SER A C 1
ATOM 1035 O O . SER A 1 134 ? 46.158 -38.604 -22.039 1.00 55.28 134 SER A O 1
ATOM 1037 N N . GLN A 1 135 ? 44.761 -36.879 -22.415 1.00 55.06 135 GLN A N 1
ATOM 1038 C CA . GLN A 1 135 ? 44.652 -36.469 -21.007 1.00 55.06 135 GLN A CA 1
ATOM 1039 C C . GLN A 1 135 ? 43.932 -37.513 -20.135 1.00 55.06 135 GLN A C 1
ATOM 1041 O O . GLN A 1 135 ? 44.430 -37.853 -19.060 1.00 55.06 135 GLN A O 1
ATOM 1046 N N . LEU A 1 136 ? 42.838 -38.125 -20.616 1.00 52.81 136 LEU A N 1
ATOM 1047 C CA . LEU A 1 136 ? 42.160 -39.199 -19.869 1.00 52.81 136 LEU A CA 1
ATOM 1048 C C . LEU A 1 136 ? 43.043 -40.446 -19.673 1.00 52.81 136 LEU A C 1
ATOM 1050 O O . LEU A 1 136 ? 42.982 -41.088 -18.622 1.00 52.81 136 LEU A O 1
ATOM 1054 N N . LYS A 1 137 ? 43.888 -40.796 -20.656 1.00 55.47 137 LYS A N 1
ATOM 1055 C CA . LYS A 1 137 ? 44.830 -41.923 -20.525 1.00 55.47 137 LYS A CA 1
ATOM 1056 C C . LYS A 1 137 ? 45.969 -41.629 -19.540 1.00 55.47 137 LYS A C 1
ATOM 1058 O O . LYS A 1 137 ? 46.401 -42.554 -18.851 1.00 55.47 137 LYS A O 1
ATOM 1063 N N . LYS A 1 138 ? 46.434 -40.376 -19.436 1.00 55.91 138 LYS A N 1
ATOM 1064 C CA . LYS A 1 138 ? 47.450 -39.978 -18.443 1.00 55.91 138 LYS A CA 1
ATOM 1065 C C . LYS A 1 138 ? 46.899 -40.034 -17.012 1.00 55.91 138 LYS A C 1
ATOM 1067 O O . LYS A 1 138 ? 47.546 -40.633 -16.155 1.00 55.91 138 LYS A O 1
ATOM 1072 N N . ASN A 1 139 ? 45.676 -39.550 -16.778 1.00 51.53 139 ASN A N 1
ATOM 1073 C CA . ASN A 1 139 ? 45.061 -39.583 -15.442 1.00 51.53 139 ASN A CA 1
ATOM 1074 C C . ASN A 1 139 ? 44.752 -41.006 -14.954 1.00 51.53 139 ASN A C 1
ATOM 1076 O O . ASN A 1 139 ? 44.960 -41.315 -13.785 1.00 51.53 139 ASN A O 1
ATOM 1080 N N . ARG A 1 140 ? 44.352 -41.929 -15.841 1.00 54.16 140 ARG A N 1
ATOM 1081 C CA . ARG A 1 140 ? 44.143 -43.337 -15.446 1.00 54.16 140 ARG A CA 1
ATOM 1082 C C . ARG A 1 140 ? 45.436 -44.065 -15.050 1.00 54.16 140 ARG A C 1
ATOM 1084 O O . ARG A 1 140 ? 45.379 -44.985 -14.238 1.00 54.16 140 ARG A O 1
ATOM 1091 N N . LYS A 1 141 ? 46.600 -43.668 -15.584 1.00 54.19 141 LYS A N 1
ATOM 1092 C CA . LYS A 1 141 ? 47.897 -44.251 -15.192 1.00 54.19 141 LYS A CA 1
ATOM 1093 C C . LYS A 1 141 ? 48.421 -43.706 -13.856 1.00 54.19 141 LYS A C 1
ATOM 1095 O O . LYS A 1 141 ? 49.076 -44.465 -13.147 1.00 54.19 141 LYS A O 1
ATOM 1100 N N . SER A 1 142 ? 48.131 -42.452 -13.487 1.00 52.84 142 SER A N 1
ATOM 1101 C CA . SER A 1 142 ? 48.575 -41.899 -12.194 1.00 52.84 142 SER A CA 1
ATOM 1102 C C . SER A 1 142 ? 47.777 -42.468 -11.016 1.00 52.84 142 SER A C 1
ATOM 1104 O O . SER A 1 142 ? 48.371 -42.846 -10.009 1.00 52.84 142 SER A O 1
ATOM 1106 N N . VAL A 1 143 ? 46.460 -42.646 -11.173 1.00 53.88 143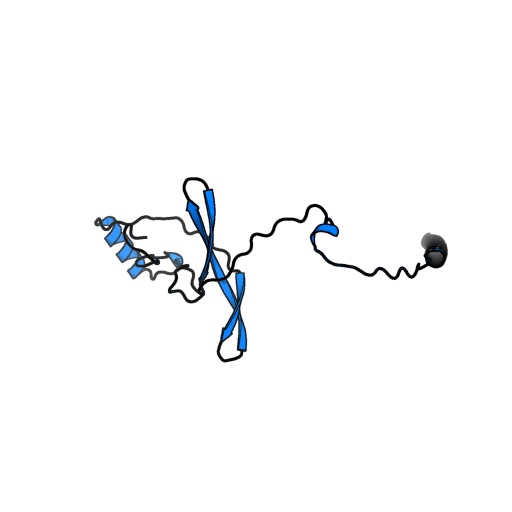 VAL A N 1
ATOM 1107 C CA . VAL A 1 143 ? 45.589 -43.215 -10.126 1.00 53.88 143 VAL A CA 1
ATOM 1108 C C . VAL A 1 143 ? 45.970 -44.667 -9.808 1.00 53.88 143 VAL A C 1
ATOM 1110 O O . VAL A 1 143 ? 46.006 -45.061 -8.647 1.00 53.88 143 VAL A O 1
ATOM 1113 N N . ARG A 1 144 ? 46.364 -45.456 -10.818 1.00 51.28 144 ARG A N 1
ATOM 1114 C CA . ARG A 1 144 ? 46.757 -46.864 -10.626 1.00 51.28 144 ARG A CA 1
ATOM 1115 C C . ARG A 1 144 ? 48.139 -47.044 -9.976 1.00 51.28 144 ARG A C 1
ATOM 1117 O O . ARG A 1 144 ? 48.402 -48.113 -9.439 1.00 51.28 144 ARG A O 1
ATOM 1124 N N . LYS A 1 145 ? 49.014 -46.027 -10.012 1.00 52.69 145 LYS A N 1
ATOM 1125 C CA . LYS A 1 145 ? 50.308 -46.037 -9.299 1.00 52.69 145 LYS A CA 1
ATOM 1126 C C . LYS A 1 145 ? 50.172 -45.643 -7.823 1.00 52.69 145 LYS A C 1
ATOM 1128 O O . LYS A 1 145 ? 50.950 -46.136 -7.020 1.00 52.69 145 LYS A O 1
ATOM 1133 N N . LYS A 1 146 ? 49.193 -44.800 -7.475 1.00 51.12 146 LYS A N 1
ATOM 1134 C CA . LYS A 1 146 ? 48.989 -44.305 -6.101 1.00 51.12 146 LYS A CA 1
ATOM 1135 C C . LYS A 1 146 ? 48.283 -45.313 -5.183 1.00 51.12 146 LYS A C 1
ATOM 1137 O O . LYS A 1 146 ? 48.559 -45.346 -4.000 1.00 51.12 146 LYS A O 1
ATOM 1142 N N . GLY A 1 147 ? 47.445 -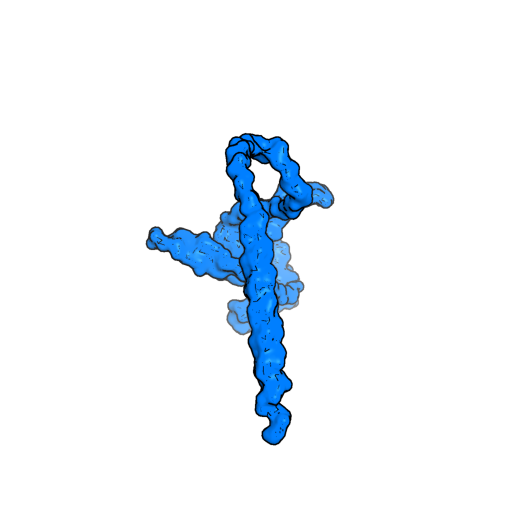46.196 -5.729 1.00 46.31 147 GLY A N 1
ATOM 1143 C CA . GLY A 1 147 ? 46.741 -47.225 -4.945 1.00 46.31 147 GLY A CA 1
ATOM 1144 C C . GLY A 1 147 ? 47.561 -48.470 -4.574 1.00 46.31 147 GLY A C 1
ATOM 1145 O O . GLY A 1 147 ? 46.969 -49.466 -4.179 1.00 46.31 147 GLY A O 1
ATOM 1146 N N . ARG A 1 148 ? 48.890 -48.473 -4.767 1.00 48.31 148 ARG A N 1
ATOM 1147 C CA . ARG A 1 148 ? 49.749 -49.644 -4.491 1.00 48.31 148 ARG A CA 1
ATOM 1148 C C . ARG A 1 148 ? 50.830 -49.390 -3.432 1.00 48.31 148 ARG A C 1
ATOM 1150 O O . ARG A 1 148 ? 51.613 -50.295 -3.173 1.00 48.31 148 ARG A O 1
ATOM 1157 N N . THR A 1 149 ? 50.874 -48.197 -2.834 1.00 51.88 149 THR A N 1
ATOM 1158 C CA . THR A 1 149 ? 51.834 -47.837 -1.772 1.00 51.88 149 THR A CA 1
ATOM 1159 C C . THR A 1 149 ? 51.230 -47.769 -0.371 1.00 51.88 149 THR A C 1
ATOM 1161 O O . THR A 1 149 ? 51.993 -47.737 0.582 1.00 51.88 149 THR A O 1
ATOM 1164 N N . ASP A 1 150 ? 49.904 -47.837 -0.228 1.00 50.72 150 ASP A N 1
ATOM 1165 C CA . ASP A 1 150 ? 49.235 -47.583 1.062 1.00 50.72 150 ASP A CA 1
ATOM 1166 C C . ASP A 1 150 ? 48.701 -48.874 1.714 1.00 50.72 150 ASP A C 1
ATOM 1168 O O . ASP A 1 150 ? 47.745 -48.860 2.483 1.00 50.72 150 ASP A O 1
ATOM 1172 N N . ALA A 1 151 ? 49.312 -50.014 1.386 1.00 48.56 151 ALA A N 1
ATOM 1173 C CA . ALA A 1 151 ? 49.062 -51.292 2.042 1.00 48.56 151 ALA A CA 1
ATOM 1174 C C . ALA A 1 151 ? 50.397 -51.922 2.448 1.00 48.56 151 ALA A C 1
ATOM 1176 O O . ALA A 1 151 ? 50.943 -52.751 1.715 1.00 48.56 151 ALA A O 1
ATOM 1177 N N . ARG A 1 152 ? 50.924 -51.473 3.589 1.00 40.50 152 ARG A N 1
ATOM 1178 C CA . ARG A 1 152 ? 51.819 -52.196 4.501 1.00 40.50 152 ARG A CA 1
ATOM 1179 C C . ARG A 1 152 ? 51.911 -51.443 5.818 1.00 40.50 152 ARG A C 1
ATOM 1181 O O . ARG A 1 152 ? 52.133 -50.217 5.754 1.00 40.50 152 ARG A O 1
#

pLDDT: mean 77.16, std 19.21, range [39.81, 97.25]

Secondary structure (DSSP, 8-state):
-BSS--TTTT---TTTS-HHHHHHHHHHHHTT--B---PPP---EEEEEEEETTEEEEEEEEEEEEEEEETTEEEEEEEEEESSSS--TTSEEEE-----PPP-SS--TTTT------------THHHHHHHHHHHHHHHHHHHHHTTSS--